Protein AF-S8CYY9-F1 (afdb_monomer_lite)

Structure (mmCIF, N/CA/C/O backbone):
data_AF-S8CYY9-F1
#
_entry.id   AF-S8CYY9-F1
#
loop_
_atom_site.group_PDB
_atom_site.id
_atom_site.type_symbol
_atom_site.label_atom_id
_atom_site.label_alt_id
_atom_site.label_comp_id
_atom_site.label_asym_id
_atom_site.label_entity_id
_atom_site.label_seq_id
_atom_site.pdbx_PDB_ins_code
_atom_site.Cartn_x
_atom_site.Cartn_y
_atom_site.Cartn_z
_atom_site.occupancy
_atom_site.B_iso_or_equiv
_atom_site.auth_seq_id
_atom_site.auth_comp_id
_atom_site.auth_asym_id
_atom_site.auth_atom_id
_atom_site.pdbx_PDB_model_num
ATOM 1 N N . MET A 1 1 ? 23.621 -7.514 -23.379 1.00 69.69 1 MET A N 1
ATOM 2 C CA . MET A 1 1 ? 22.310 -6.867 -23.195 1.00 69.69 1 MET A CA 1
ATOM 3 C C . MET A 1 1 ? 22.213 -5.663 -24.103 1.00 69.69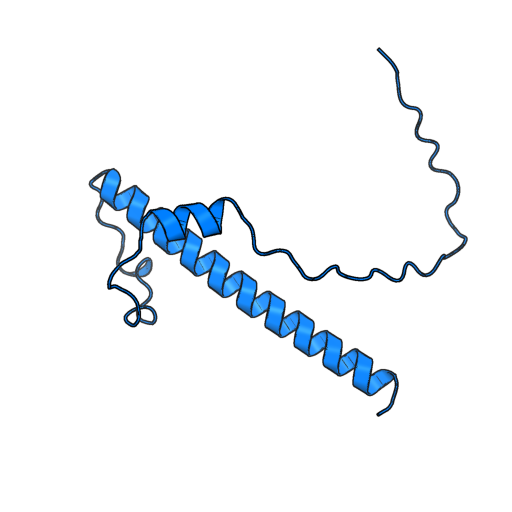 1 MET A C 1
ATOM 5 O O . MET A 1 1 ? 23.128 -4.843 -24.107 1.00 69.69 1 MET A O 1
ATOM 9 N N . SER A 1 2 ? 21.139 -5.602 -24.878 1.00 91.50 2 SER A N 1
ATOM 10 C CA . SER A 1 2 ? 20.769 -4.479 -25.737 1.00 91.50 2 SER A CA 1
ATOM 11 C C . SER A 1 2 ? 20.370 -3.249 -24.902 1.00 91.50 2 SER A C 1
ATOM 13 O O . SER A 1 2 ? 19.999 -3.361 -23.730 1.00 91.50 2 SER A O 1
ATOM 15 N N . SER A 1 3 ? 20.457 -2.060 -25.507 1.00 91.19 3 SER A N 1
ATOM 16 C CA . SER A 1 3 ? 19.953 -0.808 -24.924 1.00 91.19 3 SER A CA 1
ATOM 17 C C . SER A 1 3 ? 18.465 -0.906 -24.565 1.00 91.19 3 SER A C 1
ATOM 19 O O . SER A 1 3 ? 18.052 -0.442 -23.501 1.00 91.19 3 SER A O 1
ATOM 21 N N . ASP A 1 4 ? 17.681 -1.577 -25.408 1.00 93.44 4 ASP A N 1
ATOM 22 C CA . ASP A 1 4 ? 16.232 -1.707 -25.239 1.00 93.44 4 ASP A CA 1
ATOM 23 C C . ASP A 1 4 ? 15.893 -2.625 -24.059 1.00 93.44 4 ASP A C 1
ATOM 25 O O . ASP A 1 4 ? 15.047 -2.297 -23.228 1.00 93.44 4 ASP A O 1
ATOM 29 N N . GLU A 1 5 ? 16.624 -3.734 -23.912 1.00 93.00 5 GLU A N 1
ATOM 30 C CA . GLU A 1 5 ? 16.474 -4.663 -22.783 1.00 93.00 5 GLU A CA 1
ATOM 31 C C . GLU A 1 5 ? 16.748 -3.963 -21.445 1.00 93.00 5 GLU A C 1
ATOM 33 O O . GLU A 1 5 ? 16.009 -4.143 -20.475 1.00 93.00 5 GLU A O 1
ATOM 38 N N . ARG A 1 6 ? 17.775 -3.102 -21.396 1.00 93.12 6 ARG A N 1
ATOM 39 C CA . ARG A 1 6 ? 18.089 -2.310 -20.197 1.00 93.12 6 ARG A CA 1
ATOM 40 C C . ARG A 1 6 ? 16.992 -1.299 -19.877 1.00 93.12 6 ARG A C 1
ATOM 42 O O . ARG A 1 6 ? 16.666 -1.124 -18.705 1.00 93.12 6 ARG A O 1
ATOM 49 N N . MET A 1 7 ? 16.429 -0.633 -20.885 1.00 95.44 7 MET A N 1
ATOM 50 C CA . MET A 1 7 ? 15.338 0.322 -20.684 1.00 95.44 7 MET A CA 1
ATOM 51 C C . MET A 1 7 ? 14.088 -0.371 -20.130 1.00 95.44 7 MET A C 1
ATOM 53 O O . MET A 1 7 ? 13.496 0.123 -19.169 1.00 95.44 7 MET A O 1
ATOM 57 N N . LEU A 1 8 ? 13.730 -1.534 -20.680 1.00 96.06 8 LEU A N 1
ATOM 58 C CA . LEU A 1 8 ? 12.606 -2.336 -20.197 1.00 96.06 8 LEU A CA 1
ATOM 59 C C . LEU A 1 8 ? 12.808 -2.780 -18.745 1.00 96.06 8 LEU A C 1
ATOM 61 O O . LEU A 1 8 ? 11.908 -2.599 -17.926 1.00 96.06 8 LEU A O 1
ATOM 65 N N . MET A 1 9 ? 14.001 -3.270 -18.396 1.00 95.44 9 MET A N 1
ATOM 66 C CA . MET A 1 9 ? 14.327 -3.657 -17.020 1.00 95.44 9 MET A CA 1
ATOM 67 C C . MET A 1 9 ? 14.131 -2.491 -16.041 1.00 95.44 9 MET A C 1
ATOM 69 O O . MET A 1 9 ? 13.433 -2.636 -15.040 1.00 95.44 9 MET A O 1
ATOM 73 N N . GLN A 1 10 ? 14.637 -1.300 -16.374 1.00 94.56 10 GLN A N 1
ATOM 74 C CA . GLN A 1 10 ? 14.462 -0.125 -15.519 1.00 94.56 10 GLN A CA 1
ATOM 75 C C . GLN A 1 10 ? 12.999 0.325 -15.387 1.00 94.56 10 GLN A C 1
ATOM 77 O O . GLN A 1 10 ? 12.625 0.909 -14.370 1.00 94.56 10 GLN A O 1
ATOM 82 N N . ILE A 1 11 ? 12.166 0.132 -16.414 1.00 96.56 11 ILE A N 1
ATOM 83 C CA . ILE A 1 11 ? 10.733 0.450 -16.332 1.00 96.56 11 ILE A CA 1
ATOM 84 C C . ILE A 1 11 ? 10.057 -0.467 -15.311 1.00 96.56 11 ILE A C 1
ATOM 86 O O . ILE A 1 11 ? 9.318 0.025 -14.455 1.00 96.56 11 ILE A O 1
ATOM 90 N N . PHE A 1 12 ? 10.340 -1.769 -15.360 1.00 97.50 12 PHE A N 1
ATOM 91 C CA . PHE A 1 12 ? 9.778 -2.726 -14.409 1.00 97.50 12 PHE A CA 1
ATOM 92 C C . PHE A 1 12 ? 10.274 -2.480 -12.982 1.00 97.50 12 PHE A C 1
ATOM 94 O O . PHE A 1 12 ? 9.457 -2.384 -12.071 1.00 97.50 12 PHE A O 1
ATOM 101 N N . GLU A 1 13 ? 11.571 -2.235 -12.794 1.00 97.12 13 GLU A N 1
ATOM 102 C CA . GLU A 1 13 ? 12.131 -1.874 -11.484 1.00 97.12 13 GLU A CA 1
ATOM 103 C C . GLU A 1 13 ? 11.465 -0.619 -10.898 1.00 97.12 13 GLU A C 1
ATOM 105 O O . GLU A 1 13 ? 11.097 -0.581 -9.720 1.00 97.12 13 GLU A O 1
ATOM 110 N N . ARG A 1 14 ? 11.262 0.421 -11.721 1.00 96.88 14 ARG A N 1
ATOM 111 C CA . ARG A 1 14 ? 10.578 1.646 -11.281 1.00 96.88 14 ARG A CA 1
ATOM 112 C C . ARG A 1 14 ? 9.125 1.377 -10.913 1.00 96.88 14 ARG A C 1
ATOM 114 O O . ARG A 1 14 ? 8.673 1.872 -9.882 1.00 96.88 14 ARG A O 1
ATOM 121 N N . ARG A 1 15 ? 8.401 0.605 -11.726 1.00 97.12 15 ARG A N 1
ATOM 122 C CA . ARG A 1 15 ? 7.015 0.208 -11.446 1.00 97.12 15 ARG A CA 1
ATOM 123 C C . ARG A 1 15 ? 6.924 -0.505 -10.099 1.00 97.12 15 ARG A C 1
ATOM 125 O O . ARG A 1 15 ? 6.106 -0.118 -9.268 1.00 97.12 15 ARG A O 1
ATOM 132 N N . ASP A 1 16 ? 7.772 -1.499 -9.872 1.00 96.00 16 ASP A N 1
ATOM 133 C CA . ASP A 1 16 ? 7.732 -2.300 -8.651 1.00 96.00 16 ASP A CA 1
ATOM 134 C C . ASP A 1 16 ? 8.103 -1.451 -7.424 1.00 96.00 16 ASP A C 1
ATOM 136 O O . ASP A 1 16 ? 7.426 -1.521 -6.398 1.00 96.00 16 ASP A O 1
ATOM 140 N N . SER A 1 17 ? 9.074 -0.536 -7.553 1.00 93.69 17 SER A N 1
ATOM 141 C CA . SER A 1 17 ? 9.394 0.436 -6.497 1.00 93.69 17 SER A CA 1
ATOM 142 C C . SER A 1 17 ? 8.223 1.371 -6.170 1.00 93.69 17 SER A C 1
ATOM 144 O O . SER A 1 17 ? 7.997 1.687 -5.002 1.00 93.69 17 SER A O 1
ATOM 146 N N . ILE A 1 18 ? 7.463 1.822 -7.173 1.00 96.12 18 ILE A N 1
ATOM 147 C CA . ILE A 1 18 ? 6.275 2.662 -6.956 1.00 96.12 18 ILE A CA 1
ATOM 148 C C . ILE A 1 18 ? 5.202 1.875 -6.207 1.00 96.12 18 ILE A C 1
ATOM 150 O O . ILE A 1 18 ? 4.655 2.382 -5.229 1.00 96.12 18 ILE A O 1
ATOM 154 N N . ILE A 1 19 ? 4.926 0.641 -6.635 1.00 95.75 19 ILE A N 1
ATOM 155 C CA . ILE A 1 19 ? 3.946 -0.231 -5.978 1.00 95.75 19 ILE A CA 1
ATOM 156 C C . ILE A 1 19 ? 4.324 -0.427 -4.509 1.00 95.75 19 ILE A C 1
ATOM 158 O O . ILE A 1 19 ? 3.477 -0.264 -3.632 1.00 95.75 19 ILE A O 1
ATOM 162 N N . GLU A 1 20 ? 5.592 -0.724 -4.235 1.00 95.75 20 GLU A N 1
ATOM 163 C CA . GLU A 1 20 ? 6.070 -0.954 -2.875 1.00 95.75 20 GLU A CA 1
ATOM 164 C C . GLU A 1 20 ? 5.953 0.302 -2.001 1.00 95.75 20 GLU A C 1
ATOM 166 O O . GLU A 1 20 ? 5.423 0.251 -0.892 1.00 95.75 20 GLU A O 1
ATOM 171 N N . ARG A 1 21 ? 6.330 1.472 -2.530 1.00 94.44 21 ARG A N 1
ATOM 172 C CA . ARG A 1 21 ? 6.160 2.754 -1.825 1.00 94.44 21 ARG A CA 1
ATOM 173 C C . ARG A 1 21 ? 4.699 3.041 -1.495 1.00 94.44 21 ARG A C 1
ATOM 175 O O . ARG A 1 21 ? 4.400 3.458 -0.380 1.00 94.44 21 ARG A O 1
ATOM 182 N N . VAL A 1 22 ? 3.791 2.825 -2.447 1.00 93.69 22 VAL A N 1
ATOM 183 C CA . VAL A 1 22 ? 2.355 3.060 -2.240 1.00 93.69 22 VAL A CA 1
ATOM 184 C C . VAL A 1 22 ? 1.799 2.099 -1.192 1.00 93.69 22 VAL A C 1
ATOM 186 O O . VAL A 1 22 ? 1.021 2.525 -0.337 1.00 93.69 22 VAL A O 1
ATOM 189 N N . LYS A 1 23 ? 2.226 0.830 -1.187 1.00 90.88 23 LYS A N 1
ATOM 190 C CA . LYS A 1 23 ? 1.842 -0.137 -0.147 1.00 90.88 23 LYS A CA 1
ATOM 191 C C . LYS A 1 23 ? 2.273 0.329 1.242 1.00 90.88 23 LYS A C 1
ATOM 193 O O . LYS A 1 23 ? 1.424 0.413 2.129 1.00 90.88 23 LYS A O 1
ATOM 198 N N . GLN A 1 24 ? 3.544 0.697 1.398 1.00 89.94 24 GLN A N 1
ATOM 199 C CA . GLN A 1 24 ? 4.101 1.182 2.665 1.00 89.94 24 GLN A CA 1
ATOM 200 C C . GLN A 1 24 ? 3.403 2.460 3.140 1.00 89.94 24 GLN A C 1
ATOM 202 O O . GLN A 1 24 ? 3.016 2.569 4.300 1.00 89.94 24 GLN A O 1
ATOM 207 N N . GLN A 1 25 ? 3.171 3.416 2.237 1.00 91.12 25 GLN A N 1
ATOM 208 C CA . GLN A 1 25 ? 2.443 4.644 2.554 1.00 91.12 25 GLN A CA 1
ATOM 209 C C . GLN A 1 25 ? 1.011 4.357 3.013 1.00 91.12 25 GLN A C 1
ATOM 211 O O . GLN A 1 25 ? 0.546 4.937 3.994 1.00 91.12 25 GLN A O 1
ATOM 216 N N . THR A 1 26 ? 0.325 3.444 2.326 1.00 90.19 26 THR A N 1
ATOM 217 C CA . THR A 1 26 ? -1.036 3.036 2.685 1.00 90.19 26 THR A CA 1
ATOM 218 C C . THR A 1 26 ? -1.072 2.429 4.082 1.00 90.19 26 THR A C 1
ATOM 220 O O . THR A 1 26 ? -1.956 2.754 4.870 1.00 90.19 26 THR A O 1
ATOM 223 N N . GLU A 1 27 ? -0.115 1.561 4.408 1.00 88.38 27 GLU A N 1
ATOM 224 C CA . GLU A 1 27 ? -0.015 0.942 5.729 1.00 88.38 27 GLU A CA 1
ATOM 225 C C . GLU A 1 27 ? 0.249 1.975 6.831 1.00 88.38 27 GLU A C 1
ATOM 227 O O . GLU A 1 27 ? -0.483 2.001 7.819 1.00 88.38 27 GLU A O 1
ATOM 232 N N . MET A 1 28 ? 1.206 2.887 6.632 1.00 88.56 28 MET A N 1
ATOM 233 C CA . MET A 1 28 ? 1.489 3.958 7.597 1.00 88.56 28 MET A CA 1
ATOM 234 C C . MET A 1 28 ? 0.263 4.838 7.852 1.00 88.56 28 MET A C 1
ATOM 236 O O . MET A 1 28 ? -0.053 5.155 8.997 1.00 88.56 28 MET A O 1
ATOM 240 N N . TYR A 1 29 ? -0.456 5.215 6.792 1.00 91.75 29 TYR A N 1
ATOM 241 C CA . TYR A 1 29 ? -1.652 6.044 6.924 1.00 91.75 29 TYR A CA 1
ATOM 242 C C . TYR A 1 29 ? -2.787 5.307 7.643 1.00 91.75 29 TYR A C 1
ATOM 244 O O . TYR A 1 29 ? -3.480 5.884 8.478 1.00 91.75 29 TYR A O 1
ATOM 252 N N . THR A 1 30 ? -2.935 4.012 7.363 1.00 89.69 30 THR A N 1
ATOM 253 C CA . THR A 1 30 ? -3.903 3.135 8.029 1.00 89.69 30 THR A CA 1
ATOM 254 C C . THR A 1 30 ? -3.631 3.057 9.533 1.00 89.69 30 THR A C 1
ATOM 256 O O . THR A 1 30 ? -4.540 3.261 10.336 1.00 89.69 30 THR A O 1
ATOM 259 N N . GLN A 1 31 ? -2.371 2.833 9.921 1.00 88.38 31 GLN A N 1
ATOM 260 C CA . GLN A 1 31 ? -1.952 2.783 11.325 1.00 88.38 31 GLN A CA 1
ATOM 261 C C . GLN A 1 31 ? -2.155 4.127 12.032 1.00 88.38 31 GLN A C 1
ATOM 263 O O . GLN A 1 31 ? -2.683 4.163 13.143 1.00 88.38 31 GLN A O 1
ATOM 268 N N . LEU A 1 32 ? -1.786 5.236 11.381 1.00 92.25 32 LEU A N 1
ATOM 269 C CA . LEU A 1 32 ? -1.992 6.581 11.920 1.00 92.25 32 LEU A CA 1
ATOM 270 C C . LEU A 1 32 ? -3.479 6.858 12.169 1.00 92.25 32 LEU A C 1
ATOM 272 O O . LEU A 1 32 ? -3.844 7.366 13.228 1.00 92.25 32 LEU A O 1
ATOM 276 N N . LEU A 1 33 ? -4.339 6.504 11.212 1.00 90.94 33 LEU A N 1
ATOM 277 C CA . LEU A 1 33 ? -5.778 6.685 11.346 1.00 90.94 33 LEU A CA 1
ATOM 278 C C . LEU A 1 33 ? -6.346 5.830 12.484 1.00 90.94 33 LEU A C 1
ATOM 280 O O . LEU A 1 33 ? -7.099 6.347 13.305 1.00 90.94 33 LEU A O 1
ATOM 284 N N . ALA A 1 34 ? -5.944 4.559 12.582 1.00 89.31 34 ALA A N 1
ATOM 285 C CA . ALA A 1 34 ? -6.371 3.676 13.666 1.00 89.31 34 ALA A CA 1
ATOM 286 C C . ALA A 1 34 ? -5.943 4.219 15.039 1.00 89.31 34 ALA A C 1
ATOM 288 O O . ALA A 1 34 ? -6.756 4.292 15.957 1.00 89.31 34 ALA A O 1
ATOM 289 N N . SER A 1 35 ? -4.693 4.678 15.161 1.00 87.69 35 SER A N 1
ATOM 290 C CA . SER A 1 35 ? -4.184 5.296 16.388 1.00 87.69 35 SER A CA 1
ATOM 291 C C . SER A 1 35 ? -4.948 6.565 16.757 1.00 87.69 35 SER A C 1
ATOM 293 O O . SER A 1 35 ? -5.201 6.795 17.938 1.00 87.69 35 SER A O 1
ATOM 295 N N . LYS A 1 36 ? -5.301 7.399 15.771 1.00 93.06 36 LYS A N 1
ATOM 296 C CA . LYS A 1 36 ? -6.073 8.620 16.013 1.00 93.06 36 LYS A CA 1
ATOM 297 C C . LYS A 1 36 ? -7.469 8.292 16.540 1.00 93.06 36 LYS A C 1
ATOM 299 O O . LYS A 1 36 ? -7.886 8.891 17.523 1.00 93.06 36 LYS A O 1
ATOM 304 N N . LEU A 1 37 ? -8.157 7.332 15.920 1.00 90.12 37 LEU A N 1
ATOM 305 C CA . LEU A 1 37 ? -9.495 6.907 16.341 1.00 90.12 37 LEU A CA 1
ATOM 306 C C . LEU A 1 37 ? -9.484 6.377 17.778 1.00 90.12 37 LEU A C 1
ATOM 308 O O . LEU A 1 37 ? -10.266 6.846 18.600 1.00 90.12 37 LEU A O 1
ATOM 312 N N . LEU A 1 38 ? -8.525 5.505 18.106 1.00 89.62 38 LEU A N 1
ATOM 313 C CA . LEU A 1 38 ? -8.360 4.983 19.464 1.00 89.62 38 LEU A CA 1
ATOM 314 C C . LEU A 1 38 ? -8.116 6.095 20.491 1.00 89.62 38 LEU A C 1
ATOM 316 O O . LEU A 1 38 ? -8.676 6.059 21.583 1.00 89.62 38 LEU A O 1
ATOM 320 N N . ASN A 1 39 ? -7.309 7.102 20.144 1.00 90.94 39 ASN A N 1
ATOM 321 C CA . ASN A 1 39 ? -7.055 8.242 21.025 1.00 90.94 39 ASN A CA 1
ATOM 322 C C . ASN A 1 39 ? -8.297 9.127 21.232 1.00 90.94 39 ASN A C 1
ATOM 324 O O . ASN A 1 39 ? -8.431 9.764 22.271 1.00 90.94 39 ASN A O 1
ATOM 328 N N . GLU A 1 40 ? -9.213 9.155 20.265 1.00 94.44 40 GLU A N 1
ATOM 329 C CA . GLU A 1 40 ? -10.518 9.812 20.395 1.00 94.44 40 GLU A CA 1
ATOM 330 C C . GLU A 1 40 ? -11.579 8.912 21.062 1.00 94.44 40 GLU A C 1
ATOM 332 O O . GLU A 1 40 ? -12.736 9.308 21.182 1.00 94.44 40 GLU A O 1
ATOM 337 N N . GLY A 1 41 ? -11.200 7.715 21.531 1.00 92.06 41 GLY A N 1
ATOM 338 C CA . GLY A 1 41 ? -12.110 6.754 22.162 1.00 92.06 41 GLY A CA 1
ATOM 339 C C . GLY A 1 41 ? -13.073 6.082 21.180 1.00 92.06 41 GLY A C 1
ATOM 340 O O . GLY A 1 41 ? -14.079 5.514 21.600 1.00 92.06 41 GLY A O 1
ATOM 341 N N . ILE A 1 42 ? -12.787 6.167 19.879 1.00 92.94 42 ILE A N 1
ATOM 342 C CA . ILE A 1 42 ? -13.562 5.540 18.811 1.00 92.94 42 ILE A CA 1
ATOM 343 C C . ILE A 1 42 ? -12.865 4.242 18.421 1.00 92.94 42 ILE A C 1
ATOM 345 O O . ILE A 1 42 ? -11.702 4.246 18.016 1.00 92.94 42 ILE A O 1
ATOM 349 N N . ASP A 1 43 ? -13.596 3.133 18.475 1.00 89.50 43 ASP A N 1
ATOM 350 C CA . ASP A 1 43 ? -13.068 1.856 18.011 1.00 89.50 43 ASP A CA 1
ATOM 351 C C . ASP A 1 43 ? -12.916 1.866 16.478 1.00 89.50 43 ASP A C 1
ATOM 353 O O . ASP A 1 43 ? -13.898 2.067 15.752 1.00 89.50 43 ASP A O 1
ATOM 357 N N . PRO A 1 44 ? -11.695 1.669 15.946 1.00 87.38 44 PRO A N 1
ATOM 358 C CA . PRO A 1 44 ? -11.474 1.650 14.510 1.00 87.38 44 PRO A CA 1
ATOM 359 C C . PRO A 1 44 ? -12.206 0.476 13.843 1.00 87.38 44 PRO A C 1
ATOM 361 O O . PRO A 1 44 ? -12.213 -0.640 14.374 1.00 87.38 44 PRO A O 1
ATOM 364 N N . PRO A 1 45 ? -12.787 0.692 12.650 1.00 87.56 45 PRO A N 1
ATOM 365 C CA . PRO A 1 45 ? -13.571 -0.328 11.971 1.00 87.56 45 PRO A CA 1
ATOM 366 C C . PRO A 1 45 ? -12.708 -1.521 11.538 1.00 87.56 45 PRO A C 1
ATOM 368 O O . PRO A 1 45 ? -11.529 -1.378 11.218 1.00 87.56 45 PRO A O 1
ATOM 371 N N . SER A 1 46 ? -13.312 -2.710 11.465 1.00 82.88 46 SER A N 1
ATOM 372 C CA . SER A 1 46 ? -12.603 -3.973 11.193 1.00 82.88 46 SER A CA 1
ATOM 373 C C . SER A 1 46 ? -11.855 -4.008 9.857 1.00 82.88 46 SER A C 1
ATOM 375 O O . SER A 1 46 ? -10.831 -4.673 9.763 1.00 82.88 46 SER A O 1
ATOM 377 N N . TRP A 1 47 ? -12.313 -3.268 8.841 1.00 83.88 47 TRP A N 1
ATOM 378 C CA . TRP A 1 47 ? -11.635 -3.156 7.543 1.00 83.88 47 TRP A CA 1
ATOM 379 C C . TRP A 1 47 ? -10.368 -2.291 7.580 1.00 83.88 47 TRP A C 1
ATOM 381 O O . TRP A 1 47 ? -9.562 -2.357 6.653 1.00 83.88 47 TRP A O 1
ATOM 391 N N . LEU A 1 48 ? -10.193 -1.465 8.617 1.00 85.88 48 LEU A N 1
ATOM 392 C CA . LEU A 1 48 ? -9.000 -0.637 8.786 1.00 85.88 48 LEU A CA 1
ATOM 393 C C . LEU A 1 48 ? -7.817 -1.483 9.271 1.00 85.88 48 LEU A C 1
ATOM 395 O O . LEU A 1 48 ? -6.673 -1.219 8.920 1.00 85.88 48 LEU A O 1
ATOM 399 N N . TRP A 1 49 ? -8.080 -2.545 10.026 1.00 72.62 49 TRP A N 1
ATOM 400 C CA . TRP A 1 49 ? -7.066 -3.520 10.397 1.00 72.62 49 TRP A CA 1
ATOM 401 C C . TRP A 1 49 ? -6.839 -4.470 9.221 1.00 72.62 49 TRP A C 1
ATOM 403 O O . TRP A 1 49 ? -7.680 -5.312 8.912 1.00 72.62 49 TRP A O 1
ATOM 413 N N . LYS A 1 50 ? -5.707 -4.334 8.523 1.00 66.44 50 LYS A N 1
ATOM 414 C CA . LYS A 1 50 ? -5.353 -5.303 7.480 1.00 66.44 50 LYS A CA 1
ATOM 415 C C . LYS A 1 50 ? -5.105 -6.678 8.126 1.00 66.44 50 LYS A C 1
ATOM 417 O O . LYS A 1 50 ? -4.328 -6.745 9.077 1.00 66.44 50 LYS A O 1
ATOM 422 N N . PRO A 1 51 ? -5.673 -7.776 7.593 1.00 53.09 51 PRO A N 1
ATOM 423 C CA . PRO A 1 51 ? -5.397 -9.131 8.081 1.00 53.09 51 PRO A CA 1
ATOM 424 C C . PRO A 1 51 ? -3.925 -9.560 7.942 1.00 53.09 51 PRO A C 1
ATOM 426 O O . PRO A 1 51 ? -3.471 -10.438 8.669 1.00 53.09 51 PRO A O 1
ATOM 429 N N . ASP A 1 52 ? -3.163 -8.925 7.046 1.00 51.38 52 ASP A N 1
ATOM 430 C CA . AS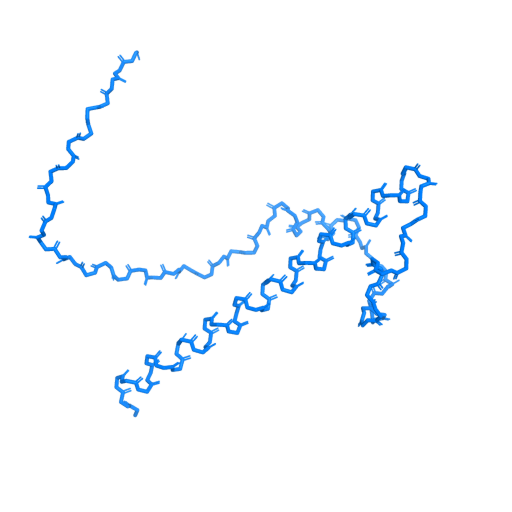P A 1 52 ? -1.823 -9.394 6.665 1.00 51.38 52 ASP A CA 1
ATOM 431 C C . ASP A 1 52 ? -0.677 -8.811 7.514 1.00 51.38 52 ASP A C 1
ATOM 433 O O . ASP A 1 52 ? 0.464 -9.251 7.395 1.00 51.38 52 ASP A O 1
ATOM 437 N N . SER A 1 53 ? -0.941 -7.832 8.390 1.00 49.03 53 SER A N 1
ATOM 438 C CA . SER A 1 53 ? 0.104 -7.163 9.189 1.00 49.03 53 SER A CA 1
ATOM 439 C C . SER A 1 53 ? 0.287 -7.748 10.596 1.00 49.03 53 SER A C 1
ATOM 441 O O . SER A 1 53 ? 0.945 -7.140 11.442 1.00 49.03 53 SER A O 1
ATOM 443 N N . ALA A 1 54 ? -0.248 -8.943 10.863 1.00 43.31 54 ALA A N 1
ATOM 444 C CA . ALA A 1 54 ? -0.112 -9.630 12.151 1.00 43.31 54 ALA A CA 1
ATOM 445 C C . ALA A 1 54 ? 1.329 -10.084 12.486 1.00 43.31 54 ALA A C 1
ATOM 447 O O . ALA A 1 54 ? 1.542 -10.710 13.520 1.00 43.31 54 ALA A O 1
ATOM 448 N N . SER A 1 55 ? 2.333 -9.773 11.655 1.00 43.28 55 SER A N 1
ATOM 449 C CA . SER A 1 55 ? 3.728 -10.135 11.944 1.00 43.28 55 SER A CA 1
ATOM 450 C C . SER A 1 55 ? 4.464 -9.152 12.860 1.00 43.28 55 SER A C 1
ATOM 452 O O . SER A 1 55 ? 5.455 -9.557 13.455 1.00 43.28 55 SER A O 1
ATOM 454 N N . ASN A 1 56 ? 4.025 -7.896 13.011 1.00 43.12 56 ASN A N 1
ATOM 455 C CA . ASN A 1 56 ? 4.829 -6.876 13.709 1.00 43.12 56 ASN A CA 1
ATOM 456 C C . ASN A 1 56 ? 4.047 -6.097 14.779 1.00 43.12 56 ASN A C 1
ATOM 458 O O . ASN A 1 56 ? 4.378 -4.956 15.088 1.00 43.12 56 ASN A O 1
ATOM 462 N N . SER A 1 57 ? 3.008 -6.689 15.377 1.00 46.06 57 SER A N 1
ATOM 463 C CA . SER A 1 57 ? 2.229 -6.032 16.439 1.00 46.06 57 SER A CA 1
ATOM 464 C C . SER A 1 57 ? 2.906 -6.048 17.819 1.00 46.06 57 SER A C 1
ATOM 466 O O . SER A 1 57 ? 2.224 -5.922 18.836 1.00 46.06 57 SER A O 1
ATOM 468 N N . LYS A 1 58 ? 4.225 -6.231 17.894 1.00 46.94 58 LYS A N 1
ATOM 469 C CA . LYS A 1 58 ? 4.959 -6.134 19.155 1.00 46.94 58 LYS A CA 1
ATOM 470 C C . LYS A 1 58 ? 6.037 -5.075 18.998 1.00 46.94 58 LYS A C 1
ATOM 472 O O . LYS A 1 58 ? 6.995 -5.268 18.264 1.00 46.94 58 LYS A O 1
ATOM 477 N N . ASP A 1 59 ? 5.809 -3.963 19.687 1.00 45.50 59 ASP A N 1
ATOM 478 C CA . ASP A 1 59 ? 6.760 -2.880 19.927 1.00 45.50 59 ASP A CA 1
ATOM 479 C C . ASP A 1 59 ? 6.948 -1.884 18.770 1.00 45.50 59 ASP A C 1
ATOM 481 O O . ASP A 1 59 ? 8.045 -1.663 18.266 1.00 45.50 59 ASP A O 1
ATOM 485 N N . LEU A 1 60 ? 5.867 -1.179 18.410 1.00 52.25 60 LEU A N 1
ATOM 486 C CA . LEU A 1 60 ? 5.977 0.129 17.751 1.00 52.25 60 LEU A CA 1
ATOM 487 C C . LEU A 1 60 ? 6.635 1.119 18.728 1.00 52.25 60 LEU A C 1
ATOM 489 O O . LEU A 1 60 ? 5.965 1.806 19.503 1.00 52.25 60 LEU A O 1
ATOM 493 N N . ASN A 1 61 ? 7.967 1.162 18.719 1.00 54.59 61 ASN A N 1
ATOM 494 C CA . ASN A 1 61 ? 8.757 2.184 19.390 1.00 54.59 61 ASN A CA 1
ATOM 495 C C . ASN A 1 61 ? 8.310 3.569 18.880 1.00 54.59 61 ASN A C 1
ATOM 497 O O . ASN A 1 61 ? 8.439 3.876 17.693 1.00 54.59 61 ASN A O 1
ATOM 501 N N . LYS A 1 62 ? 7.781 4.410 19.780 1.00 63.62 62 LYS A N 1
ATOM 502 C CA . LYS A 1 62 ? 7.292 5.769 19.472 1.00 63.62 62 LYS A CA 1
ATOM 503 C C . LYS A 1 62 ? 8.352 6.622 18.763 1.00 63.62 62 LYS A C 1
ATOM 505 O O . LYS A 1 62 ? 8.012 7.421 17.894 1.00 63.62 62 LYS A O 1
ATOM 510 N N . GLU A 1 63 ? 9.625 6.392 19.069 1.00 56.78 63 GLU A N 1
ATOM 511 C CA . GLU A 1 63 ? 10.754 7.102 18.468 1.00 56.78 63 GLU A CA 1
ATOM 512 C C . GLU A 1 63 ? 11.045 6.635 17.032 1.00 56.78 63 GLU A C 1
ATOM 514 O O . GLU A 1 63 ? 11.414 7.436 16.169 1.00 56.78 63 GLU A O 1
ATOM 519 N N . GLU A 1 64 ? 10.819 5.353 16.720 1.00 59.88 64 GLU A N 1
ATOM 520 C CA . GLU A 1 64 ? 10.981 4.831 15.356 1.00 59.88 64 GLU A CA 1
ATOM 521 C C . GLU A 1 64 ? 9.902 5.395 14.420 1.00 59.88 64 GLU A C 1
ATOM 523 O O . GLU A 1 64 ? 10.183 5.742 13.269 1.00 59.88 64 GLU A O 1
ATOM 528 N N . PHE A 1 65 ? 8.682 5.569 14.937 1.00 59.34 65 PHE A N 1
ATOM 529 C CA . PHE A 1 65 ? 7.588 6.212 14.215 1.00 59.34 65 PHE A CA 1
ATOM 530 C C . PHE A 1 65 ? 7.914 7.674 13.874 1.00 59.34 65 PHE A C 1
ATOM 532 O O . PHE A 1 65 ? 7.821 8.073 12.712 1.00 59.34 65 PHE A O 1
ATOM 539 N N . ILE A 1 66 ? 8.371 8.458 14.859 1.00 66.19 66 ILE A N 1
ATOM 540 C CA . ILE A 1 66 ? 8.763 9.864 14.661 1.00 66.19 66 ILE A CA 1
ATOM 541 C C . ILE A 1 66 ? 9.896 9.974 13.634 1.00 66.19 66 ILE A C 1
ATOM 543 O O . ILE A 1 66 ? 9.833 10.803 12.725 1.00 66.19 66 ILE A O 1
ATOM 547 N N . THR A 1 67 ? 10.895 9.094 13.714 1.00 62.41 67 THR A N 1
ATOM 548 C CA . THR A 1 67 ? 12.036 9.098 12.788 1.00 62.41 67 THR A CA 1
ATOM 549 C C . THR A 1 67 ? 11.603 8.818 11.344 1.00 62.41 67 THR A C 1
ATOM 551 O O . THR A 1 67 ? 12.066 9.494 10.427 1.00 62.41 67 THR A O 1
ATOM 554 N N . ARG A 1 68 ? 10.674 7.877 11.117 1.00 57.09 68 ARG A N 1
ATOM 555 C CA . ARG A 1 68 ? 10.152 7.571 9.770 1.00 57.09 68 ARG A CA 1
ATOM 556 C C . ARG A 1 68 ? 9.281 8.691 9.189 1.00 57.09 68 ARG A C 1
ATOM 558 O O . ARG A 1 68 ? 9.276 8.875 7.974 1.00 57.09 68 ARG A O 1
ATOM 565 N N . VAL A 1 69 ? 8.554 9.428 10.033 1.00 60.47 69 VAL A N 1
ATOM 566 C CA . VAL A 1 69 ? 7.694 10.549 9.610 1.00 60.47 69 VAL A CA 1
ATOM 567 C C . VAL A 1 69 ? 8.513 11.805 9.300 1.00 60.47 69 VAL A C 1
ATOM 569 O O . VAL A 1 69 ? 8.244 12.477 8.305 1.00 60.47 69 VAL A O 1
ATOM 572 N N . LEU A 1 70 ? 9.514 12.120 10.125 1.00 60.78 70 LEU A N 1
ATOM 573 C CA . LEU A 1 70 ? 10.329 13.331 9.977 1.00 60.78 70 LEU A CA 1
ATOM 574 C C . LEU A 1 70 ? 11.442 13.188 8.932 1.00 60.78 70 LEU A C 1
ATOM 576 O O . LEU A 1 70 ? 11.786 14.168 8.273 1.00 60.78 70 LEU A O 1
ATOM 580 N N . CYS A 1 71 ? 11.981 11.981 8.747 1.00 49.28 71 CYS A N 1
ATOM 581 C CA . CYS A 1 71 ? 13.010 11.690 7.753 1.00 49.28 71 CYS A CA 1
ATOM 582 C C . CYS A 1 71 ? 12.429 10.790 6.654 1.00 49.28 71 CYS A C 1
ATOM 584 O O . CYS A 1 71 ? 12.613 9.569 6.702 1.00 49.28 71 CYS A O 1
ATOM 586 N N . PRO A 1 72 ? 11.745 11.348 5.635 1.00 50.34 72 PRO A N 1
ATOM 587 C CA . PRO A 1 72 ? 11.387 10.573 4.461 1.00 50.34 72 PRO A CA 1
ATOM 588 C C . PRO A 1 72 ? 12.682 10.038 3.847 1.00 50.34 72 PRO A C 1
ATOM 590 O O . PRO A 1 72 ? 13.538 10.808 3.414 1.00 50.34 72 PRO A O 1
ATOM 593 N N 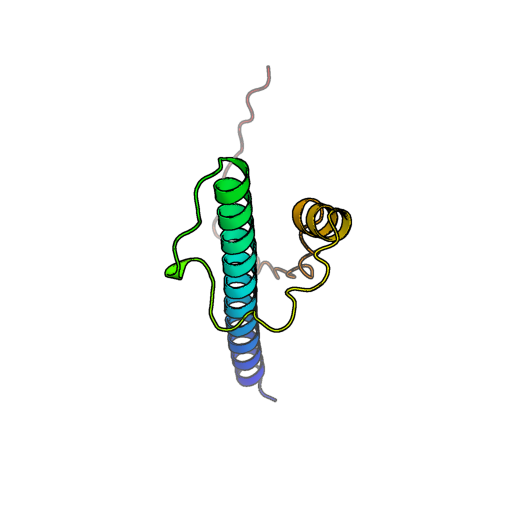. ASN A 1 73 ? 12.825 8.712 3.873 1.00 55.19 73 ASN A N 1
ATOM 594 C CA . ASN A 1 73 ? 13.992 7.964 3.413 1.00 55.19 73 ASN A CA 1
ATOM 595 C C . ASN A 1 73 ? 14.566 8.605 2.130 1.00 55.19 73 ASN A C 1
ATOM 597 O O . ASN A 1 73 ? 13.800 8.762 1.164 1.00 55.19 73 ASN A O 1
ATOM 601 N N . PRO A 1 74 ? 15.845 9.044 2.115 1.00 49.59 74 PRO A N 1
ATOM 602 C CA . PRO A 1 74 ? 16.404 9.782 0.994 1.00 49.59 74 PRO A CA 1
ATOM 603 C C . PRO A 1 74 ? 16.213 8.956 -0.274 1.00 49.59 74 PRO A C 1
ATOM 605 O O . PRO A 1 74 ? 16.764 7.868 -0.435 1.00 49.59 74 PRO A O 1
ATOM 608 N N . LYS A 1 75 ? 15.365 9.458 -1.179 1.00 61.03 75 LYS A N 1
ATOM 609 C CA . LYS A 1 75 ? 15.221 8.873 -2.511 1.00 61.03 75 LYS A CA 1
ATOM 610 C C . LYS A 1 75 ? 16.628 8.840 -3.119 1.00 61.03 75 LYS A C 1
ATOM 612 O O . LYS A 1 75 ? 17.291 9.878 -3.078 1.00 61.03 75 LYS A O 1
ATOM 617 N N . PRO A 1 76 ? 17.092 7.708 -3.685 1.00 53.75 76 PRO A N 1
ATOM 618 C CA . PRO A 1 76 ? 18.318 7.733 -4.466 1.00 53.75 76 PRO A CA 1
ATOM 619 C C . PRO A 1 76 ? 18.166 8.844 -5.513 1.00 53.75 76 PRO A C 1
ATOM 621 O O . PRO A 1 76 ? 17.077 8.964 -6.092 1.00 53.75 76 PRO A O 1
ATOM 624 N N . PRO A 1 77 ? 19.185 9.703 -5.699 1.00 53.84 77 PRO A N 1
ATOM 625 C CA . PRO A 1 77 ? 19.081 10.835 -6.601 1.00 53.84 77 PRO A CA 1
ATOM 626 C C . PRO A 1 77 ? 18.723 10.296 -7.981 1.00 53.84 77 PRO A C 1
ATOM 628 O O . PRO A 1 77 ? 19.502 9.584 -8.614 1.00 53.84 77 PRO A O 1
ATOM 631 N N . VAL A 1 78 ? 17.502 10.592 -8.424 1.00 53.31 78 VAL A N 1
ATOM 632 C CA . VAL A 1 78 ? 17.080 10.300 -9.786 1.00 53.31 78 VAL A CA 1
ATOM 633 C C . VAL A 1 78 ? 17.944 11.196 -10.661 1.00 53.31 78 VAL A C 1
ATOM 635 O O . VAL A 1 78 ? 17.737 12.407 -10.713 1.00 53.31 78 VAL A O 1
ATOM 638 N N . GLN A 1 79 ? 18.967 10.615 -11.288 1.00 45.47 79 GLN A N 1
ATOM 639 C CA . GLN A 1 79 ? 19.764 11.300 -12.294 1.00 45.47 79 GLN A CA 1
ATOM 640 C C . GLN A 1 79 ? 18.858 11.549 -13.500 1.00 45.47 79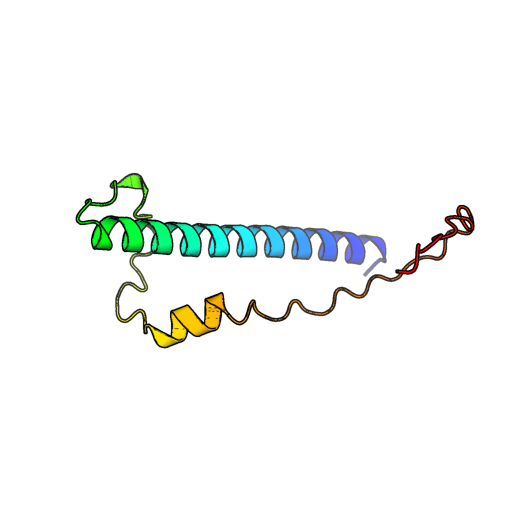 GLN A C 1
ATOM 642 O O . GLN A 1 79 ? 18.711 10.704 -14.382 1.00 45.47 79 GLN A O 1
ATOM 647 N N . TYR A 1 80 ? 18.202 12.705 -13.516 1.00 44.84 80 TYR A N 1
ATOM 648 C CA . TYR A 1 80 ? 17.574 13.219 -14.719 1.00 44.84 80 TYR A CA 1
ATOM 649 C C . TYR A 1 80 ? 18.696 13.614 -15.676 1.00 44.84 80 TYR A C 1
ATOM 651 O O . TYR A 1 80 ? 19.304 14.675 -15.542 1.00 44.84 80 TYR A O 1
ATOM 659 N N . SER A 1 81 ? 18.994 12.749 -16.644 1.00 53.09 81 SER A N 1
ATOM 660 C CA . SER A 1 81 ? 19.705 13.188 -17.840 1.00 53.09 81 SER A CA 1
ATOM 661 C C . SER A 1 81 ? 18.732 14.059 -18.631 1.00 53.09 81 SER A C 1
ATOM 663 O O . SER A 1 81 ? 17.873 13.563 -19.358 1.00 53.09 81 SER A O 1
ATOM 665 N N . VAL A 1 82 ? 18.797 15.372 -18.406 1.00 43.44 82 VAL A N 1
ATOM 666 C CA . VAL A 1 82 ? 18.081 16.347 -19.228 1.00 43.44 82 VAL A CA 1
ATOM 667 C C . VAL A 1 82 ? 18.750 16.340 -20.597 1.00 43.44 82 VAL A C 1
ATOM 669 O O . VAL A 1 82 ? 19.788 16.970 -20.804 1.00 43.44 82 VAL A O 1
ATOM 672 N N . ALA A 1 83 ? 18.162 15.608 -21.541 1.00 53.38 83 ALA A N 1
ATOM 673 C CA . ALA A 1 83 ? 18.436 15.823 -22.950 1.00 53.38 83 ALA A CA 1
ATOM 674 C C . ALA A 1 83 ? 18.034 17.270 -23.272 1.00 53.38 83 ALA A C 1
ATOM 676 O O . ALA A 1 83 ? 16.862 17.638 -23.186 1.00 53.38 83 ALA A O 1
ATOM 677 N N . LYS A 1 84 ? 19.023 18.116 -23.574 1.00 48.00 84 LYS A N 1
ATOM 678 C CA . LYS A 1 84 ? 18.806 19.500 -24.002 1.00 48.00 84 LYS A CA 1
ATOM 679 C C . LYS A 1 84 ? 18.109 19.483 -25.366 1.00 48.00 84 LYS A C 1
ATOM 681 O O . LYS A 1 84 ? 18.774 19.394 -26.392 1.00 48.00 84 LYS A O 1
ATOM 686 N N . PHE A 1 85 ? 16.781 19.557 -25.379 1.00 46.56 85 PHE A N 1
ATOM 687 C CA . PHE 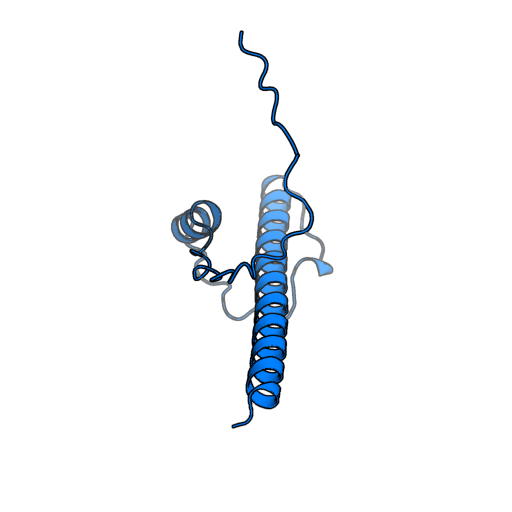A 1 85 ? 16.012 19.852 -26.587 1.00 46.56 85 PHE A CA 1
ATOM 688 C C . PHE A 1 85 ? 16.015 21.375 -26.818 1.00 46.56 85 PHE A C 1
ATOM 690 O O . PHE A 1 85 ? 15.538 22.114 -25.955 1.00 46.56 85 PHE A O 1
ATOM 697 N N . PRO A 1 86 ? 16.544 21.883 -27.947 1.00 53.56 86 PRO A N 1
ATOM 698 C CA . PRO A 1 86 ? 16.725 23.315 -28.170 1.00 53.56 86 PRO A CA 1
ATOM 699 C C . PRO A 1 86 ? 15.465 23.961 -28.763 1.00 53.56 86 PRO A C 1
ATOM 701 O O . PRO A 1 86 ? 15.531 24.534 -29.846 1.00 53.56 86 PRO A O 1
ATOM 704 N N . MET A 1 87 ? 14.305 23.856 -28.103 1.00 50.06 87 MET A N 1
ATOM 705 C CA . MET A 1 87 ? 13.081 24.476 -28.645 1.00 50.06 87 MET A CA 1
ATOM 706 C C . MET A 1 87 ? 12.325 25.456 -27.756 1.00 50.06 87 MET A C 1
ATOM 708 O O . MET A 1 87 ? 11.453 26.139 -28.277 1.00 50.06 87 MET A O 1
ATOM 712 N N . TYR A 1 88 ? 12.691 25.655 -26.489 1.00 43.28 88 TYR A N 1
ATOM 713 C CA . TYR A 1 88 ? 12.038 26.691 -25.676 1.00 43.28 88 TYR A CA 1
ATOM 714 C C . TYR A 1 88 ? 13.028 27.403 -24.753 1.00 43.28 88 TYR A C 1
ATOM 716 O O . TYR A 1 88 ? 12.947 27.317 -23.533 1.00 43.28 88 TYR A O 1
ATOM 724 N N . ASN A 1 89 ? 13.966 28.141 -25.346 1.00 51.41 89 ASN A N 1
ATOM 725 C CA . ASN A 1 89 ? 14.549 29.288 -24.657 1.00 51.41 89 ASN A CA 1
ATOM 726 C C . ASN A 1 89 ? 13.585 30.447 -24.888 1.00 51.41 89 ASN A C 1
ATOM 728 O O . ASN A 1 89 ? 13.450 30.858 -26.036 1.00 51.41 89 ASN A O 1
ATOM 732 N N . ASN A 1 90 ? 12.874 30.866 -23.837 1.00 54.53 90 ASN A N 1
ATOM 733 C CA . ASN A 1 90 ? 12.348 32.215 -23.560 1.00 54.53 90 ASN A CA 1
ATOM 734 C C . ASN A 1 90 ? 11.108 32.110 -22.654 1.00 54.53 90 ASN A C 1
ATOM 736 O O . ASN A 1 90 ? 9.991 32.409 -23.063 1.00 54.53 90 ASN A O 1
ATOM 740 N N . LEU A 1 91 ? 11.307 31.707 -21.401 1.00 45.12 91 LEU A N 1
ATOM 741 C CA . LEU A 1 91 ? 10.430 32.137 -20.315 1.00 45.12 91 LEU A CA 1
ATOM 742 C C . LEU A 1 91 ? 11.288 33.016 -19.414 1.00 45.12 91 LEU A C 1
ATOM 744 O O . LEU A 1 91 ? 12.011 32.551 -18.539 1.00 45.12 91 LEU A O 1
ATOM 748 N N . VAL A 1 92 ? 11.285 34.300 -19.762 1.00 46.41 92 VAL A N 1
ATOM 749 C CA . VAL A 1 92 ? 11.816 35.382 -18.943 1.00 46.41 92 VAL A CA 1
ATOM 750 C C . VAL A 1 92 ? 11.013 35.375 -17.642 1.00 46.41 92 VAL A C 1
ATOM 752 O O . VAL A 1 92 ? 9.833 35.718 -17.643 1.00 46.41 92 VAL A O 1
ATOM 755 N N . CYS A 1 93 ? 11.636 34.959 -16.540 1.00 47.53 93 CYS A N 1
ATOM 756 C CA . CYS A 1 93 ? 11.121 35.236 -15.204 1.00 47.53 93 CYS A CA 1
ATOM 757 C C . CYS A 1 93 ? 11.328 36.730 -14.931 1.00 47.53 93 CYS A C 1
ATOM 759 O O . CYS A 1 93 ? 12.432 37.144 -14.581 1.00 47.53 93 CYS A O 1
ATOM 761 N N . ILE A 1 94 ? 10.285 37.541 -15.117 1.00 40.81 94 ILE A N 1
ATOM 762 C CA . ILE A 1 94 ? 10.198 38.843 -14.451 1.00 40.81 94 ILE A CA 1
ATOM 763 C C . ILE A 1 94 ? 9.845 38.521 -12.999 1.00 40.81 94 ILE A C 1
ATOM 765 O O . ILE A 1 94 ? 8.740 38.074 -12.706 1.00 40.81 94 ILE A O 1
ATOM 769 N N . GLY A 1 95 ? 10.846 38.609 -12.124 1.00 44.53 95 GLY A N 1
ATOM 770 C CA . GLY A 1 95 ? 10.641 38.649 -10.685 1.00 44.53 95 GLY A CA 1
ATOM 771 C C . GLY A 1 95 ? 10.355 40.089 -10.288 1.00 44.53 95 GLY A C 1
ATOM 772 O O . GLY A 1 95 ? 11.186 40.964 -10.533 1.00 44.53 95 GLY A O 1
ATOM 773 N N . ASP A 1 96 ? 9.190 40.318 -9.699 1.00 50.00 96 ASP A N 1
ATOM 774 C CA . ASP A 1 96 ? 8.863 41.575 -9.041 1.00 50.00 96 ASP A CA 1
ATOM 775 C C . ASP A 1 96 ? 9.590 41.594 -7.684 1.00 50.00 96 ASP A C 1
ATOM 777 O O . ASP A 1 96 ? 9.454 40.669 -6.881 1.00 50.00 96 ASP A O 1
ATOM 781 N N . TYR A 1 97 ? 10.426 42.611 -7.467 1.00 49.44 97 TYR A N 1
ATOM 782 C CA . TYR A 1 97 ? 11.041 42.914 -6.173 1.00 49.44 97 TYR A CA 1
ATOM 783 C C . TYR A 1 97 ? 10.072 43.787 -5.360 1.00 49.44 97 TYR A C 1
ATOM 785 O O . TYR A 1 97 ? 9.632 44.819 -5.871 1.00 49.44 97 TYR A O 1
ATOM 793 N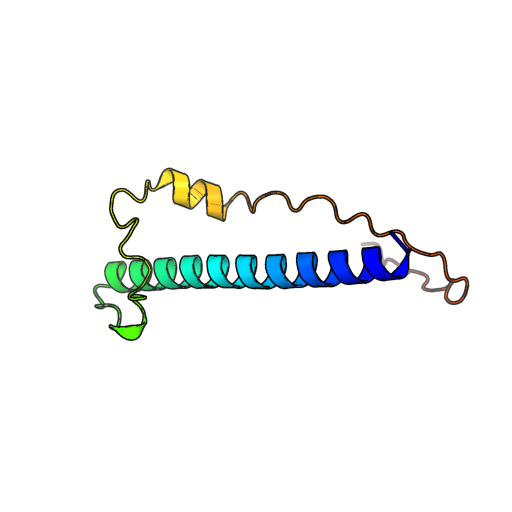 N . GLU A 1 98 ? 9.797 43.411 -4.109 1.00 42.12 98 GLU A N 1
ATOM 794 C CA . GLU A 1 98 ? 9.477 44.364 -3.029 1.00 42.12 98 GLU A CA 1
ATOM 795 C C . GLU A 1 98 ? 10.730 44.622 -2.187 1.00 42.12 98 GLU A C 1
ATOM 797 O O . GLU A 1 98 ? 11.472 43.645 -1.913 1.00 42.12 98 GLU A O 1
#

Organism: NCBI:txid192259

pLDDT: mean 71.3, std 20.73, range [40.81, 97.5]

Secondary structure (DSSP, 8-state):
--HHHHHHHHHHHHHHHHHHHHHHHHHHHHHHHHHHHHHTTPPPPTTTS-GGGTT--S---HHHHHHHHHS--------------TT-------PPP-

Radius of gyration: 21.94 Å; chains: 1; bounding box: 36×54×51 Å

Sequence (98 aa):
MSSDERMLMQIFERRDSIIERVKQQTEMYTQLLASKLLNEGIDPPSWLWKPDSASNSKDLNKEEFITRVLCPNPKPPVQYSVAKFPMYNNLVCIGDYE

Foldseek 3Di:
DDPVVVVVVVVVVVVVVVVVVVVVVLLLVLVVVCVVCVVVVHHDDPVSDDPPPVPPPPDPDPVVNVCCVVDVDDDDPPPPPPPPDPDDDDPDPPDDDD